Protein AF-A0AA35THL4-F1 (afdb_monomer_lite)

Radius of gyration: 19.06 Å; chains: 1; bounding box: 46×37×56 Å

Structure (mmCIF, N/CA/C/O backbone):
data_AF-A0AA35THL4-F1
#
_entry.id   AF-A0AA35THL4-F1
#
loop_
_atom_site.group_PDB
_atom_site.id
_atom_site.type_symbol
_atom_site.label_atom_id
_atom_site.label_alt_id
_atom_site.label_comp_id
_atom_site.label_asym_id
_atom_site.label_entity_id
_atom_site.label_seq_id
_atom_site.pdbx_PDB_ins_code
_atom_site.Cartn_x
_atom_site.Cartn_y
_atom_site.Cartn_z
_atom_site.occupancy
_atom_site.B_iso_or_equiv
_atom_site.auth_seq_id
_atom_site.auth_comp_id
_atom_site.auth_asym_id
_atom_site.auth_atom_id
_atom_site.pdbx_PDB_model_num
ATOM 1 N N . MET A 1 1 ? 6.035 8.586 -0.212 1.00 51.19 1 MET A N 1
ATOM 2 C CA . MET A 1 1 ? 5.789 9.293 1.061 1.00 51.19 1 MET A CA 1
ATOM 3 C C . MET A 1 1 ? 6.783 8.772 2.090 1.00 51.19 1 MET A C 1
ATOM 5 O O . MET A 1 1 ? 6.617 7.665 2.573 1.00 51.19 1 MET A O 1
ATOM 9 N N . ASN A 1 2 ? 7.835 9.537 2.391 1.00 53.38 2 ASN A N 1
ATOM 10 C CA . ASN A 1 2 ? 8.698 9.269 3.556 1.00 53.38 2 ASN A CA 1
ATOM 11 C C . ASN A 1 2 ? 8.279 10.105 4.775 1.00 53.38 2 ASN A C 1
ATOM 13 O O . ASN A 1 2 ? 8.979 10.135 5.785 1.00 53.38 2 ASN A O 1
ATOM 17 N N . ASP A 1 3 ? 7.131 10.770 4.674 1.00 61.88 3 ASP A N 1
ATOM 18 C CA . ASP A 1 3 ? 6.607 11.640 5.707 1.00 61.88 3 ASP A CA 1
ATOM 19 C C . ASP A 1 3 ? 5.720 10.849 6.666 1.00 61.88 3 ASP A C 1
ATOM 21 O O . ASP A 1 3 ? 4.978 9.947 6.273 1.00 61.88 3 ASP A O 1
ATOM 25 N N . ASP A 1 4 ? 5.815 11.205 7.940 1.00 80.94 4 ASP A N 1
ATOM 26 C CA . ASP A 1 4 ? 4.897 10.764 8.977 1.00 80.94 4 ASP A CA 1
ATOM 27 C C . ASP A 1 4 ? 3.556 11.488 8.768 1.00 80.94 4 ASP A C 1
ATOM 29 O O . ASP A 1 4 ? 3.456 12.703 8.962 1.00 80.94 4 ASP A O 1
ATOM 33 N N . VAL A 1 5 ? 2.549 10.755 8.286 1.00 85.94 5 VAL A N 1
ATOM 34 C CA . VAL A 1 5 ? 1.255 11.306 7.867 1.00 85.94 5 VAL A CA 1
ATOM 35 C C . VAL A 1 5 ? 0.144 10.702 8.710 1.00 85.94 5 VAL A C 1
ATOM 37 O O . VAL A 1 5 ? 0.002 9.483 8.796 1.00 85.94 5 VAL A O 1
ATOM 40 N N . ALA A 1 6 ? -0.699 11.555 9.287 1.00 86.50 6 ALA A N 1
ATOM 41 C CA . ALA A 1 6 ? -1.910 11.141 9.981 1.00 86.50 6 ALA A CA 1
ATOM 42 C C . ALA A 1 6 ? -3.131 11.841 9.380 1.00 86.50 6 ALA A C 1
ATOM 44 O O . ALA A 1 6 ? -3.167 13.068 9.310 1.00 86.50 6 ALA A O 1
ATOM 45 N N . ASN A 1 7 ? -4.134 11.062 8.975 1.00 86.31 7 ASN A N 1
ATOM 46 C CA . ASN A 1 7 ? -5.370 11.558 8.369 1.00 86.31 7 ASN A CA 1
ATOM 47 C C . ASN A 1 7 ? -6.587 10.927 9.042 1.00 86.31 7 ASN A C 1
ATOM 49 O O . ASN A 1 7 ? -6.537 9.787 9.508 1.00 86.31 7 ASN A O 1
ATOM 53 N N . PHE A 1 8 ? -7.702 11.655 9.067 1.00 85.00 8 PHE A N 1
ATOM 54 C CA . PHE A 1 8 ? -8.983 11.043 9.407 1.00 85.00 8 PHE A CA 1
ATOM 55 C C . PHE A 1 8 ? -9.365 10.037 8.328 1.00 85.00 8 PHE A C 1
ATOM 57 O O . PHE A 1 8 ? -9.189 10.293 7.138 1.00 85.00 8 PHE A O 1
ATOM 64 N N . HIS A 1 9 ? -9.874 8.891 8.763 1.00 81.56 9 HIS A N 1
ATOM 65 C CA . HIS A 1 9 ? -10.476 7.927 7.860 1.00 81.56 9 HIS A CA 1
ATOM 66 C C . HIS A 1 9 ? -11.806 8.504 7.342 1.00 81.56 9 HIS A C 1
ATOM 68 O O . HIS A 1 9 ? -12.472 9.266 8.051 1.00 81.56 9 HIS A O 1
ATOM 74 N N . PHE A 1 10 ? -12.203 8.158 6.115 1.00 71.44 10 PHE A N 1
ATOM 75 C CA . PHE A 1 10 ? -13.431 8.679 5.498 1.00 71.44 10 PHE A CA 1
ATOM 76 C C . PHE A 1 10 ? -14.723 8.186 6.183 1.00 71.44 10 PHE A C 1
ATOM 78 O O . PHE A 1 10 ? -15.804 8.698 5.902 1.00 71.44 10 PHE A O 1
ATOM 85 N N . ASP A 1 11 ? -14.634 7.237 7.123 1.00 68.31 11 ASP A N 1
ATOM 86 C CA . ASP A 1 11 ? -15.784 6.663 7.824 1.00 68.31 11 ASP A CA 1
ATOM 87 C C . ASP A 1 11 ? -16.136 7.449 9.097 1.00 68.31 11 ASP A C 1
ATOM 89 O O . ASP A 1 11 ? -15.380 7.480 10.059 1.00 68.31 11 ASP A O 1
ATOM 93 N N . ASN A 1 12 ? -17.314 8.081 9.144 1.00 64.06 12 ASN A N 1
ATOM 94 C CA . ASN A 1 12 ? -17.931 8.697 10.339 1.00 64.06 12 ASN A CA 1
ATOM 95 C C . ASN A 1 12 ? -16.999 9.484 11.309 1.00 64.06 12 ASN A C 1
ATOM 97 O O . ASN A 1 12 ? -17.361 9.698 12.467 1.00 64.06 12 ASN A O 1
ATOM 101 N N . TYR A 1 13 ? -15.815 9.919 10.861 1.00 66.06 13 TYR A N 1
ATOM 102 C CA . TYR A 1 13 ? -14.746 10.618 11.586 1.00 66.06 13 TYR A CA 1
ATOM 103 C C . TYR A 1 13 ? -14.278 10.000 12.920 1.00 66.06 13 TYR A C 1
ATOM 105 O O . TYR A 1 13 ? -13.639 10.680 13.724 1.00 66.06 13 TYR A O 1
ATOM 113 N N . GLN A 1 14 ? -14.570 8.722 13.187 1.00 81.38 14 GLN A N 1
ATOM 114 C CA . GLN A 1 14 ? -14.178 8.063 14.447 1.00 81.38 14 GLN A CA 1
ATOM 115 C C . GLN A 1 14 ? -12.886 7.257 14.342 1.00 81.38 14 GLN A C 1
ATOM 117 O O . GLN A 1 14 ? -12.368 6.799 15.367 1.00 81.38 14 GLN A O 1
ATOM 122 N N . ARG A 1 15 ? -12.369 7.077 13.125 1.00 86.44 15 ARG A N 1
ATOM 123 C CA . ARG A 1 15 ? -11.084 6.437 12.870 1.00 86.44 15 ARG A CA 1
ATOM 124 C C . ARG A 1 15 ? -10.109 7.411 12.239 1.00 86.44 15 ARG A C 1
ATOM 126 O O . ARG A 1 15 ? -10.469 8.376 11.568 1.00 86.44 15 ARG A O 1
ATOM 133 N N . PHE A 1 16 ? -8.844 7.120 12.460 1.00 88.12 16 PHE A N 1
ATOM 134 C CA . PHE A 1 16 ? -7.724 7.821 11.856 1.00 88.12 16 PHE A CA 1
ATOM 135 C C . PHE A 1 16 ? -6.667 6.809 11.467 1.00 88.12 16 PHE A C 1
ATOM 137 O O . PHE A 1 16 ? -6.482 5.764 12.103 1.00 88.12 16 PHE A O 1
ATOM 144 N N . ILE A 1 17 ? -5.990 7.161 10.394 1.00 89.69 17 ILE A N 1
ATOM 145 C CA . ILE A 1 17 ? -4.929 6.397 9.786 1.00 89.69 17 ILE A CA 1
ATOM 146 C C . ILE A 1 17 ? -3.640 7.126 10.079 1.00 89.69 17 ILE A C 1
ATOM 148 O O . ILE A 1 17 ? -3.558 8.346 9.954 1.00 89.69 17 ILE A O 1
ATOM 152 N N . HIS A 1 18 ? -2.632 6.355 10.437 1.00 90.25 18 HIS A N 1
ATOM 153 C CA . HIS A 1 18 ? -1.272 6.817 10.585 1.00 90.25 18 HIS A CA 1
ATOM 154 C C . HIS A 1 18 ? -0.378 6.009 9.658 1.00 90.25 18 HIS A C 1
ATOM 156 O O . HIS A 1 18 ? -0.367 4.776 9.711 1.00 90.25 18 HIS A O 1
ATOM 162 N N . ILE A 1 19 ? 0.358 6.720 8.821 1.00 89.19 19 ILE A N 1
ATOM 163 C CA . ILE A 1 19 ? 1.344 6.188 7.901 1.00 89.19 19 ILE A CA 1
ATOM 164 C C . ILE A 1 19 ? 2.706 6.685 8.369 1.00 89.19 19 ILE A C 1
ATOM 166 O O . ILE A 1 19 ? 2.954 7.886 8.425 1.00 89.19 19 ILE A O 1
ATOM 170 N N . HIS A 1 20 ? 3.587 5.750 8.706 1.00 84.75 20 HIS A N 1
ATOM 171 C CA . HIS A 1 20 ? 4.954 6.051 9.115 1.00 84.75 20 HIS A CA 1
ATOM 172 C C . HIS A 1 20 ? 5.907 5.061 8.445 1.00 84.75 20 HIS A C 1
ATOM 174 O O . HIS A 1 20 ? 5.867 3.859 8.7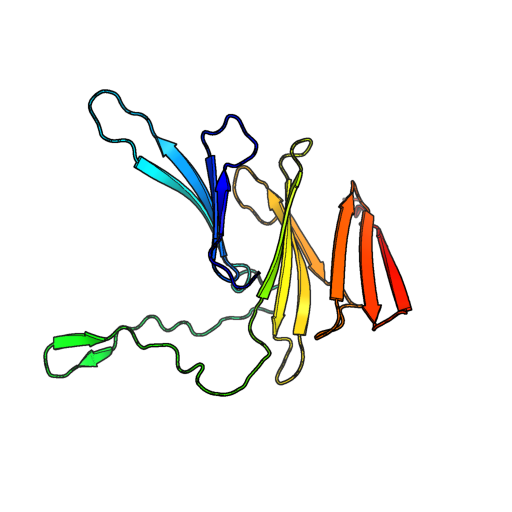25 1.00 84.75 20 HIS A O 1
ATOM 180 N N . GLY A 1 21 ? 6.758 5.555 7.543 1.00 86.25 21 GLY A N 1
ATOM 181 C CA . GLY A 1 21 ? 7.598 4.703 6.701 1.00 86.25 21 GLY A CA 1
ATOM 182 C C . GLY A 1 21 ? 6.749 3.727 5.878 1.00 86.25 21 GLY A C 1
ATOM 183 O O . GLY A 1 21 ? 5.849 4.138 5.156 1.00 86.25 21 GLY A O 1
ATOM 184 N N . CYS A 1 22 ? 7.006 2.425 6.017 1.00 88.12 22 CYS A N 1
ATOM 185 C CA . CYS A 1 22 ? 6.225 1.355 5.378 1.00 88.12 22 CYS A CA 1
ATOM 186 C C . CYS A 1 22 ? 5.164 0.735 6.301 1.00 88.12 22 CYS A C 1
ATOM 188 O O . CYS A 1 22 ? 4.760 -0.409 6.091 1.00 88.12 22 CYS A O 1
ATOM 190 N N . THR A 1 23 ? 4.729 1.460 7.332 1.00 90.25 23 THR A N 1
ATOM 191 C CA . THR A 1 23 ? 3.724 0.974 8.277 1.00 90.25 23 THR A CA 1
ATOM 192 C C . THR A 1 23 ? 2.428 1.755 8.132 1.00 90.25 23 THR A C 1
ATOM 194 O O . THR A 1 23 ? 2.413 2.973 8.307 1.00 90.25 23 THR A O 1
ATOM 197 N N . TYR A 1 24 ? 1.332 1.040 7.885 1.00 91.12 24 TYR A N 1
ATOM 198 C CA . TYR A 1 24 ? -0.035 1.555 7.924 1.00 91.12 24 TYR A CA 1
ATOM 199 C C . TYR A 1 24 ? -0.689 1.154 9.246 1.00 91.12 24 TYR A C 1
ATOM 201 O O . TYR A 1 24 ? -0.683 -0.019 9.615 1.00 91.12 24 TYR A O 1
ATOM 209 N N . SER A 1 25 ? -1.251 2.103 9.989 1.00 92.44 25 SER A N 1
ATOM 210 C CA . SER A 1 25 ? -1.935 1.827 11.256 1.00 92.44 25 SER A CA 1
ATOM 211 C C . SER A 1 25 ? -3.291 2.508 11.306 1.00 92.44 25 SER A C 1
ATOM 213 O O . SER A 1 25 ? -3.387 3.703 11.045 1.00 92.44 25 SER A O 1
ATOM 215 N N . SER A 1 26 ? -4.320 1.773 11.722 1.00 91.44 26 SER A N 1
ATOM 216 C CA . SER A 1 26 ? -5.650 2.324 11.977 1.00 91.44 26 SER A CA 1
ATOM 217 C C . SER A 1 26 ? -5.893 2.422 13.478 1.00 91.44 26 SER A C 1
ATOM 219 O O . SER A 1 26 ? -5.598 1.489 14.234 1.00 91.44 26 SER A O 1
ATOM 221 N N . TYR A 1 27 ? -6.447 3.545 13.923 1.00 91.25 27 TYR A N 1
ATOM 222 C CA . TYR A 1 27 ? -6.867 3.748 15.304 1.00 91.25 27 TYR A CA 1
ATOM 223 C C . TYR A 1 27 ? -8.304 4.263 15.342 1.00 91.25 27 TYR A C 1
ATOM 225 O O . TYR A 1 27 ? -8.785 4.860 14.383 1.00 91.25 27 TYR A O 1
ATOM 233 N N . LYS A 1 28 ? -8.975 4.054 16.474 1.00 90.38 28 LYS A N 1
ATOM 234 C CA . LYS A 1 28 ? -10.328 4.535 16.756 1.00 90.38 28 LYS A CA 1
ATOM 235 C C . LYS A 1 28 ? -10.323 5.454 17.976 1.00 90.38 28 LYS A C 1
ATOM 237 O O . LYS A 1 28 ? -9.627 5.161 18.951 1.00 90.38 28 LYS A O 1
ATOM 242 N N . ILE A 1 29 ? -11.107 6.534 17.956 1.00 86.50 29 ILE A N 1
ATOM 243 C CA . ILE A 1 29 ? -11.376 7.321 19.169 1.00 86.50 29 ILE A CA 1
ATOM 244 C C . ILE A 1 29 ? -12.313 6.508 20.057 1.00 86.50 29 ILE A C 1
ATOM 246 O O . ILE A 1 29 ? -13.444 6.210 19.669 1.00 86.50 29 ILE A O 1
ATOM 250 N N . ARG A 1 30 ? -11.882 6.186 21.279 1.00 83.31 30 ARG A N 1
ATOM 251 C CA . ARG A 1 30 ? -12.801 5.716 22.315 1.00 83.31 30 ARG A CA 1
ATOM 252 C C . ARG A 1 30 ? -13.289 6.900 23.144 1.00 83.31 30 ARG A C 1
ATOM 254 O O . ARG A 1 30 ? -12.502 7.611 23.774 1.00 83.31 30 ARG A O 1
ATOM 261 N N . HIS A 1 31 ? -14.607 7.064 23.169 1.00 79.50 31 HIS A N 1
ATOM 262 C CA . HIS A 1 31 ? -15.309 7.944 24.093 1.00 79.50 31 HIS A CA 1
ATOM 263 C C . HIS A 1 31 ? -15.824 7.097 25.262 1.00 79.50 31 HIS A C 1
ATOM 265 O O . HIS A 1 31 ? -16.460 6.068 25.046 1.00 79.50 31 HIS A O 1
ATOM 271 N N . ALA A 1 32 ? -15.514 7.499 26.492 1.00 76.31 32 ALA A N 1
ATOM 272 C CA . ALA A 1 32 ? -16.063 6.895 27.698 1.00 76.31 32 ALA A CA 1
ATOM 273 C C . ALA A 1 32 ? -16.436 8.016 28.670 1.00 76.31 32 ALA A C 1
ATOM 275 O O . ALA A 1 32 ? -15.622 8.905 28.928 1.00 76.31 32 ALA A O 1
ATOM 276 N N . ASP A 1 33 ? -17.664 7.979 29.184 1.00 77.81 33 ASP A N 1
ATOM 277 C CA . ASP A 1 33 ? -18.182 9.021 30.066 1.00 77.81 33 ASP A CA 1
ATOM 278 C C . ASP A 1 33 ? -17.324 9.133 31.333 1.00 77.81 33 ASP A C 1
ATOM 280 O O . ASP A 1 33 ? -17.034 8.146 32.011 1.00 77.81 33 ASP A O 1
ATOM 284 N N . GLY A 1 34 ? -16.873 10.352 31.635 1.00 78.94 34 GLY A N 1
ATOM 285 C CA . GLY A 1 34 ? -16.017 10.631 32.791 1.00 78.94 34 GLY A CA 1
ATOM 286 C C . GLY A 1 34 ? -14.550 10.203 32.644 1.00 78.94 34 GLY A C 1
ATOM 287 O O . GLY A 1 34 ? -13.816 10.248 33.631 1.00 78.94 34 GL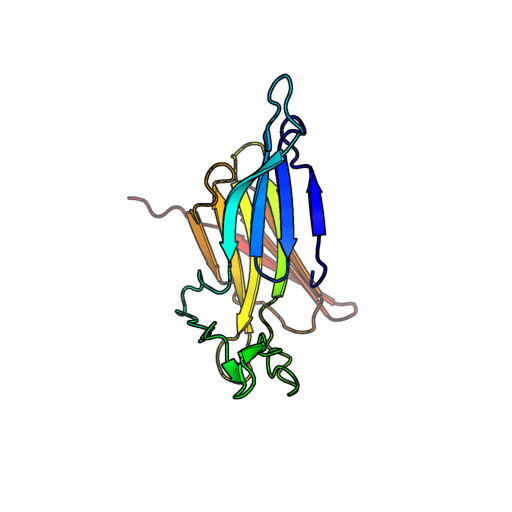Y A O 1
ATOM 288 N N . GLN A 1 35 ? -14.097 9.805 31.449 1.00 78.69 35 GLN A N 1
ATOM 289 C CA . GLN A 1 35 ? -12.692 9.500 31.153 1.00 78.69 35 GLN A CA 1
ATOM 290 C C . GLN A 1 35 ? -12.163 10.370 30.000 1.00 78.69 35 GLN A C 1
ATOM 292 O O . GLN A 1 35 ? -12.926 10.755 29.114 1.00 78.69 35 GLN A O 1
ATOM 297 N N . PRO A 1 36 ? -10.853 10.682 29.970 1.00 80.81 36 PRO A N 1
ATOM 298 C CA . PRO A 1 36 ? -10.258 11.371 28.831 1.00 80.81 36 PRO A CA 1
ATOM 299 C C . PRO A 1 36 ? -10.372 10.512 27.566 1.00 80.81 36 PRO A C 1
ATOM 301 O O . PRO A 1 36 ? -10.221 9.289 27.631 1.00 80.81 36 PRO A O 1
ATOM 304 N N . HIS A 1 37 ? -10.598 11.154 26.416 1.00 81.44 37 HIS A N 1
ATOM 305 C CA . HIS A 1 37 ? -10.583 10.487 25.113 1.00 81.44 37 HIS A CA 1
ATOM 306 C C . HIS A 1 37 ? -9.243 9.788 24.878 1.00 81.44 37 HIS A C 1
ATOM 308 O O . HIS A 1 37 ? -8.183 10.319 25.223 1.00 81.44 37 HIS A O 1
ATOM 314 N N . ARG A 1 38 ? -9.287 8.589 24.292 1.00 84.38 38 ARG A N 1
ATOM 315 C CA . ARG A 1 38 ? -8.087 7.797 23.990 1.00 84.38 38 ARG A CA 1
ATOM 316 C C . ARG A 1 38 ? -8.139 7.256 22.572 1.00 84.38 38 ARG A C 1
ATOM 318 O O . ARG A 1 38 ? -9.208 6.920 22.069 1.00 84.38 38 ARG A O 1
ATOM 325 N N . LEU A 1 39 ? -6.962 7.159 21.963 1.00 85.81 39 LEU A N 1
ATOM 326 C CA . LEU A 1 39 ? -6.765 6.491 20.683 1.00 85.81 39 LEU A CA 1
ATOM 327 C C . LEU A 1 39 ? -6.531 5.006 20.944 1.00 85.81 39 LEU A C 1
ATOM 329 O O . LEU A 1 39 ? -5.619 4.640 21.686 1.00 85.81 39 LEU A O 1
ATOM 333 N N . GLU A 1 40 ? -7.331 4.152 20.322 1.00 88.88 40 GLU A N 1
ATOM 334 C CA . GLU A 1 40 ? -7.162 2.705 20.386 1.00 88.88 40 GLU A CA 1
ATOM 335 C C . GLU A 1 40 ? -6.731 2.169 19.032 1.00 88.88 40 GLU A C 1
ATOM 337 O O . GLU A 1 40 ? -7.489 2.241 18.063 1.00 88.88 40 GLU A O 1
ATOM 342 N N . LYS A 1 41 ? -5.520 1.608 18.969 1.00 90.25 41 LYS A N 1
ATOM 343 C CA . LYS A 1 41 ? -5.018 0.943 17.764 1.00 90.25 41 LYS A CA 1
ATOM 344 C C . LYS A 1 41 ? -5.922 -0.244 17.441 1.00 90.25 41 LYS A C 1
ATOM 346 O O . LYS A 1 41 ? -6.069 -1.137 18.269 1.00 90.25 41 LYS A O 1
ATOM 351 N N . GLN A 1 42 ? -6.520 -0.227 16.256 1.00 91.00 42 GLN A N 1
ATOM 352 C CA . GLN A 1 42 ? -7.334 -1.327 15.745 1.00 91.00 42 GLN A CA 1
ATOM 353 C C . GLN A 1 42 ? -6.424 -2.393 15.140 1.00 91.00 42 GLN A C 1
ATOM 355 O O . GLN A 1 42 ? -6.469 -3.551 15.539 1.00 91.00 42 GLN A O 1
ATOM 360 N N . TYR A 1 43 ? -5.544 -1.974 14.233 1.00 91.19 43 TYR A N 1
ATOM 361 C CA . TYR A 1 43 ? -4.568 -2.842 13.590 1.00 91.19 43 TYR A CA 1
ATOM 362 C C . TYR A 1 43 ? -3.381 -2.030 13.062 1.00 91.19 43 TYR A C 1
ATOM 364 O O . TYR A 1 43 ? -3.406 -0.795 13.014 1.00 91.19 43 TYR A O 1
ATOM 372 N N . SER A 1 44 ? -2.315 -2.736 12.697 1.00 92.62 44 SER A N 1
ATOM 373 C CA . SER A 1 44 ? -1.112 -2.162 12.104 1.00 92.62 44 SER A CA 1
ATOM 374 C C . SER A 1 44 ? -0.482 -3.177 11.162 1.00 92.62 44 SER A C 1
ATOM 376 O O . SER A 1 44 ? -0.410 -4.359 11.495 1.00 92.62 44 SER A O 1
ATOM 378 N N . VAL A 1 45 ? -0.046 -2.709 10.000 1.00 91.19 45 VAL A N 1
ATOM 379 C CA . VAL A 1 45 ? 0.543 -3.520 8.940 1.00 91.19 45 VAL A CA 1
ATOM 380 C C . VAL A 1 45 ? 1.880 -2.904 8.572 1.00 91.19 45 VAL A C 1
ATOM 382 O O . VAL A 1 45 ? 1.929 -1.787 8.066 1.00 91.19 45 VAL A O 1
ATOM 385 N N . ASP A 1 46 ? 2.962 -3.628 8.850 1.00 90.88 46 ASP A N 1
ATOM 386 C CA . ASP A 1 46 ? 4.302 -3.298 8.363 1.00 90.88 46 ASP A CA 1
ATOM 387 C C . ASP A 1 46 ? 4.535 -4.034 7.044 1.00 90.88 46 ASP A C 1
ATOM 389 O O . ASP A 1 46 ? 4.799 -5.238 7.035 1.00 90.88 46 ASP A O 1
ATOM 393 N N . PHE A 1 47 ? 4.451 -3.315 5.925 1.00 86.81 47 PHE A N 1
ATOM 394 C CA . PHE A 1 47 ? 4.568 -3.906 4.593 1.00 86.81 47 PHE A CA 1
ATOM 395 C C . PHE A 1 47 ? 5.926 -4.569 4.333 1.00 86.81 47 PHE A C 1
ATOM 397 O O . PHE A 1 47 ? 6.016 -5.453 3.481 1.00 86.81 47 PHE A O 1
ATOM 404 N N . LYS A 1 48 ? 6.974 -4.222 5.095 1.00 83.38 48 LYS A N 1
ATOM 405 C CA . LYS A 1 48 ? 8.286 -4.881 4.985 1.00 83.38 48 LYS A CA 1
ATOM 406 C C . LYS A 1 48 ? 8.217 -6.326 5.471 1.00 83.38 48 LYS A C 1
ATOM 408 O O . LYS A 1 48 ? 8.771 -7.216 4.835 1.00 83.38 48 LYS A O 1
ATOM 413 N N . GLN A 1 49 ? 7.486 -6.561 6.562 1.00 81.00 49 GLN A N 1
ATOM 414 C CA . GLN A 1 49 ? 7.301 -7.896 7.146 1.00 81.00 49 GLN A CA 1
ATOM 415 C C . GLN A 1 49 ? 6.343 -8.770 6.329 1.00 81.00 49 GLN A C 1
ATOM 417 O O . GLN A 1 49 ? 6.318 -9.985 6.496 1.00 81.00 49 GLN A O 1
ATOM 422 N N . GLN A 1 50 ? 5.555 -8.154 5.449 1.00 75.62 50 GLN A N 1
ATOM 423 C CA . GLN A 1 50 ? 4.551 -8.821 4.617 1.00 75.62 50 GLN A CA 1
ATOM 424 C C . GLN A 1 50 ? 5.078 -9.162 3.220 1.00 75.62 50 GLN A C 1
ATOM 426 O O . GLN A 1 50 ? 4.313 -9.550 2.335 1.00 75.62 50 GLN A O 1
ATOM 431 N N . SER A 1 51 ? 6.384 -8.994 3.002 1.00 66.25 51 SER A N 1
ATOM 432 C CA . SER A 1 51 ? 6.991 -9.267 1.712 1.00 66.25 51 SER A CA 1
ATOM 433 C C . SER A 1 51 ? 6.832 -10.737 1.305 1.00 66.25 51 SER A C 1
ATOM 435 O O . SER A 1 51 ? 7.223 -11.622 2.073 1.00 66.25 51 SER A O 1
ATOM 437 N N . PRO A 1 52 ? 6.392 -11.013 0.062 1.00 62.34 52 PRO A N 1
ATOM 438 C CA . PRO A 1 52 ? 6.412 -12.359 -0.509 1.00 62.34 52 PRO A CA 1
ATOM 439 C C . PRO A 1 52 ? 7.815 -12.985 -0.573 1.00 62.34 52 PRO A C 1
ATOM 441 O O . PRO A 1 52 ? 7.932 -14.205 -0.628 1.00 62.34 52 PRO A O 1
ATOM 444 N N . ILE A 1 53 ? 8.872 -12.162 -0.558 1.00 56.62 53 ILE A N 1
ATOM 445 C CA . ILE A 1 53 ? 10.277 -12.597 -0.646 1.00 56.62 53 ILE A CA 1
ATOM 446 C C . ILE A 1 53 ? 10.842 -12.953 0.747 1.00 56.62 53 ILE A C 1
ATOM 448 O O . ILE A 1 53 ? 11.938 -13.492 0.860 1.00 56.62 53 ILE A O 1
ATOM 452 N N . GLY A 1 54 ? 10.084 -12.736 1.831 1.00 47.38 54 GLY A N 1
ATOM 453 C CA . GLY A 1 54 ? 10.535 -13.081 3.179 1.00 47.38 54 GLY A CA 1
ATOM 454 C C . GLY A 1 54 ? 11.665 -12.176 3.669 1.00 47.38 54 GLY A C 1
ATOM 455 O O . GLY A 1 54 ? 12.660 -12.663 4.201 1.00 47.38 54 GLY A O 1
ATOM 456 N N . TYR A 1 55 ? 11.514 -10.855 3.517 1.00 44.75 55 TYR A N 1
ATOM 457 C CA . TYR A 1 55 ? 12.398 -9.886 4.168 1.00 44.75 55 TYR A CA 1
ATOM 458 C C . TYR A 1 55 ? 12.237 -9.962 5.691 1.00 44.75 55 TYR A C 1
ATOM 460 O O . TYR A 1 55 ? 11.467 -9.223 6.303 1.00 44.75 55 TYR A O 1
ATOM 468 N N . GLN A 1 56 ? 13.009 -10.840 6.325 1.00 39.91 56 GLN A N 1
ATOM 469 C CA . GLN A 1 56 ? 13.411 -10.646 7.708 1.00 39.91 56 GLN A CA 1
ATOM 470 C C . GLN A 1 56 ? 14.501 -9.578 7.695 1.00 39.91 56 GLN A C 1
ATOM 472 O O . GLN A 1 56 ? 15.689 -9.875 7.612 1.00 39.91 56 GLN A O 1
ATOM 477 N N . LEU A 1 57 ? 14.103 -8.306 7.771 1.00 42.09 57 LEU A N 1
ATOM 478 C CA . LEU A 1 57 ? 14.993 -7.344 8.407 1.00 42.09 57 LEU A CA 1
ATOM 479 C C . LEU A 1 57 ? 15.281 -7.932 9.787 1.00 42.09 57 LEU A C 1
ATOM 481 O O . LEU A 1 57 ? 14.354 -8.089 10.583 1.00 42.09 57 LEU A O 1
ATOM 485 N N . GLU A 1 58 ? 16.533 -8.292 10.061 1.00 39.81 58 GLU A N 1
ATOM 486 C CA . GLU A 1 58 ? 17.000 -8.524 11.423 1.00 39.81 58 GLU A CA 1
ATOM 487 C C . GLU A 1 58 ? 16.872 -7.204 12.198 1.00 39.81 58 GLU A C 1
ATOM 489 O O . GLU A 1 58 ? 17.844 -6.519 12.505 1.00 39.81 58 GLU A O 1
ATOM 494 N N . GLN A 1 59 ? 15.646 -6.814 12.540 1.00 43.97 59 GLN A N 1
ATOM 495 C CA . GLN A 1 59 ? 15.392 -5.924 13.653 1.00 43.97 59 GLN A CA 1
ATOM 496 C C . GLN A 1 59 ? 15.603 -6.758 14.912 1.00 43.97 59 GLN A C 1
ATOM 498 O O . GLN A 1 59 ? 14.667 -7.146 15.607 1.00 43.97 59 GLN A O 1
ATOM 503 N N . GLN A 1 60 ? 16.869 -7.067 15.201 1.00 38.66 60 GLN A N 1
ATOM 504 C CA . GLN A 1 60 ? 17.271 -7.345 16.567 1.00 38.66 60 GLN A CA 1
ATOM 505 C C . GLN A 1 60 ? 17.082 -6.047 17.358 1.00 38.66 60 GLN A C 1
ATOM 507 O O . GLN A 1 60 ? 18.001 -5.250 17.537 1.00 38.66 60 GLN A O 1
ATOM 512 N N . ASP A 1 61 ? 15.859 -5.850 17.842 1.00 44.31 61 ASP A N 1
ATOM 513 C CA . ASP A 1 61 ? 15.473 -4.865 18.852 1.00 44.31 61 ASP A CA 1
ATOM 514 C C . ASP A 1 61 ? 16.038 -5.262 20.234 1.00 44.31 61 ASP A C 1
ATOM 516 O O . ASP A 1 61 ? 15.384 -5.147 21.269 1.00 44.31 61 ASP A O 1
ATOM 520 N N . THR A 1 62 ? 17.271 -5.774 20.282 1.00 45.44 62 THR A N 1
ATOM 521 C CA . THR A 1 62 ? 17.963 -6.074 21.533 1.00 45.44 62 THR A CA 1
ATOM 522 C C . THR A 1 62 ? 18.555 -4.764 22.059 1.00 45.44 62 THR A C 1
ATOM 524 O O . THR A 1 62 ? 19.500 -4.235 21.463 1.00 45.44 62 THR A O 1
ATOM 527 N N . PRO A 1 63 ? 18.032 -4.188 23.159 1.00 49.47 63 PRO A N 1
ATOM 528 C CA . PRO A 1 63 ? 18.608 -2.984 23.739 1.00 49.47 63 PRO A CA 1
ATOM 529 C C . PRO A 1 63 ? 20.040 -3.269 24.200 1.00 49.47 63 PRO A C 1
ATOM 531 O O . PRO A 1 63 ? 20.275 -4.157 25.020 1.00 49.47 63 PRO A O 1
ATOM 534 N N . VAL A 1 64 ? 21.009 -2.497 23.706 1.00 47.28 64 VAL A N 1
ATOM 535 C CA . VAL A 1 64 ? 22.383 -2.569 24.212 1.00 47.28 64 VAL A CA 1
ATOM 536 C C . VAL A 1 64 ? 22.432 -1.784 25.520 1.00 47.28 64 VAL A C 1
ATOM 538 O O . VAL A 1 64 ? 22.255 -0.563 25.545 1.00 47.28 64 VAL A O 1
ATOM 541 N N . ILE A 1 65 ? 22.636 -2.500 26.625 1.00 49.19 65 ILE A N 1
ATOM 542 C CA . ILE A 1 65 ? 22.816 -1.916 27.954 1.00 49.19 65 ILE A CA 1
ATOM 543 C C . ILE A 1 65 ? 24.300 -1.580 28.103 1.00 49.19 65 ILE A C 1
ATOM 545 O O . ILE A 1 65 ? 25.157 -2.460 28.023 1.00 49.19 65 ILE A O 1
ATOM 549 N N . THR A 1 66 ? 24.626 -0.301 28.298 1.00 57.00 66 THR A N 1
ATOM 550 C CA . THR A 1 66 ? 26.011 0.094 28.596 1.00 57.00 66 THR A CA 1
ATOM 551 C C . THR A 1 66 ? 26.423 -0.439 29.969 1.00 57.00 66 THR A C 1
ATOM 553 O O . THR A 1 66 ? 25.581 -0.637 30.841 1.00 57.00 66 THR A O 1
ATOM 556 N N . LEU A 1 67 ? 27.727 -0.582 30.229 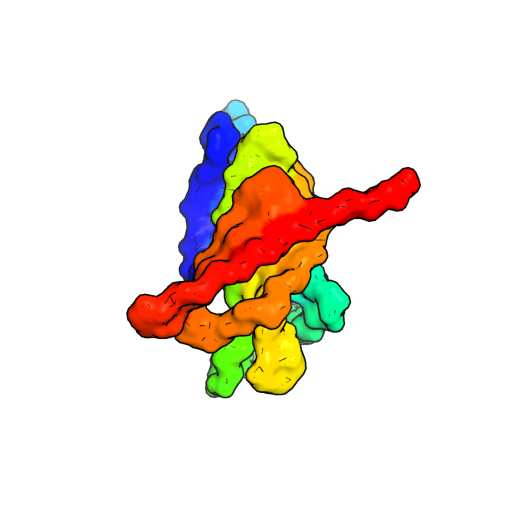1.00 52.81 67 LEU A N 1
ATOM 557 C CA . LEU A 1 67 ? 28.256 -0.981 31.550 1.00 52.81 67 LEU A CA 1
ATOM 558 C C . LEU A 1 67 ? 27.810 -0.060 32.712 1.00 52.81 67 LEU A C 1
ATOM 560 O O . LEU A 1 67 ? 27.951 -0.417 33.874 1.00 52.81 67 LEU A O 1
ATOM 564 N N . SER A 1 68 ? 27.251 1.116 32.403 1.00 67.75 68 SER A N 1
ATOM 565 C CA . SER A 1 68 ? 26.643 2.060 33.349 1.00 67.75 68 SER A CA 1
ATOM 566 C C . SER A 1 68 ? 25.123 1.908 33.527 1.00 67.75 68 SER A C 1
ATOM 568 O O . SER A 1 68 ? 24.504 2.745 34.182 1.00 67.75 68 SER A O 1
ATOM 570 N N . GLY A 1 69 ? 24.501 0.884 32.934 1.00 60.06 69 GLY A N 1
ATOM 571 C CA . GLY A 1 69 ? 23.068 0.597 33.054 1.00 60.06 69 GLY A CA 1
ATOM 572 C C . GLY A 1 69 ? 22.155 1.485 32.204 1.00 60.06 69 GLY A C 1
ATOM 573 O O . GLY A 1 69 ? 20.939 1.460 32.387 1.00 60.06 69 GLY A O 1
ATOM 574 N N . ARG A 1 70 ? 22.698 2.282 31.273 1.00 60.03 70 ARG A N 1
ATOM 575 C CA . ARG A 1 70 ? 21.880 3.103 30.370 1.00 60.03 70 ARG A CA 1
ATOM 576 C C . ARG A 1 70 ? 21.430 2.257 29.185 1.00 60.03 70 ARG A C 1
ATOM 578 O O . ARG A 1 70 ? 22.249 1.646 28.503 1.00 60.03 70 ARG A O 1
ATOM 585 N N . VAL A 1 71 ? 20.124 2.254 28.936 1.00 60.78 71 VAL A N 1
ATOM 586 C CA . VAL A 1 71 ? 19.530 1.636 27.750 1.00 60.78 71 VAL A CA 1
ATOM 587 C C . VAL A 1 71 ? 19.762 2.570 26.570 1.00 60.78 71 VAL A C 1
ATOM 589 O O . VAL A 1 71 ? 19.181 3.654 26.505 1.00 60.78 71 VAL A O 1
ATOM 592 N N . VAL A 1 72 ? 20.620 2.164 25.638 1.00 50.03 72 VAL A N 1
ATOM 593 C CA . VAL A 1 72 ? 20.796 2.875 24.372 1.00 50.03 72 VAL A CA 1
ATOM 594 C C . VAL A 1 72 ? 19.937 2.163 23.335 1.00 50.03 72 VAL A C 1
ATOM 596 O O . VAL A 1 72 ? 20.232 1.033 22.948 1.00 50.03 72 VAL A O 1
ATOM 599 N N . LYS A 1 73 ? 18.869 2.819 22.860 1.00 50.44 73 LYS A N 1
ATOM 600 C CA . LYS A 1 73 ? 18.258 2.426 21.583 1.00 50.44 73 LYS A CA 1
ATOM 601 C C . LYS A 1 73 ? 19.321 2.651 20.514 1.00 50.44 73 LYS A C 1
ATOM 603 O O . LYS A 1 73 ? 19.743 3.791 20.307 1.00 50.44 73 LYS A O 1
ATOM 608 N N . ARG A 1 74 ? 19.800 1.577 19.884 1.00 44.62 74 ARG A N 1
ATOM 609 C CA . ARG A 1 74 ? 20.724 1.678 18.754 1.00 44.62 74 ARG A CA 1
ATOM 610 C C . ARG A 1 74 ? 20.030 2.536 17.690 1.00 44.62 74 ARG A C 1
ATOM 612 O O . ARG A 1 74 ? 18.980 2.152 17.188 1.00 44.62 74 ARG A O 1
ATOM 619 N N . ARG A 1 75 ? 20.573 3.721 17.386 1.00 47.03 75 ARG A N 1
ATOM 620 C CA . ARG A 1 75 ? 20.222 4.424 16.144 1.00 47.03 75 ARG A CA 1
ATOM 621 C C . ARG A 1 75 ? 20.630 3.491 15.012 1.00 47.03 75 ARG A C 1
ATOM 623 O O . ARG A 1 75 ? 21.758 2.990 15.050 1.00 47.03 75 ARG A O 1
ATOM 630 N N . SER A 1 76 ? 19.711 3.210 14.089 1.00 45.25 76 SER A N 1
ATOM 631 C CA . SER A 1 76 ? 20.003 2.369 12.935 1.00 45.25 76 SER A CA 1
ATOM 632 C C . SER A 1 76 ? 21.287 2.864 12.276 1.00 45.25 76 SER A C 1
ATOM 634 O O . SER A 1 76 ? 21.521 4.066 12.123 1.00 45.25 76 SER A O 1
ATOM 636 N N . THR A 1 77 ? 22.179 1.932 11.974 1.00 40.59 77 THR A N 1
ATOM 637 C CA . THR A 1 77 ? 23.379 2.207 11.192 1.00 40.59 77 THR A CA 1
ATOM 638 C C . THR A 1 77 ? 22.992 2.281 9.717 1.00 40.59 77 THR A C 1
ATOM 640 O O . THR A 1 77 ? 23.532 1.535 8.918 1.00 40.59 77 THR A O 1
ATOM 643 N N . ASP A 1 78 ? 22.081 3.189 9.361 1.00 46.00 78 ASP A N 1
ATOM 644 C CA . ASP A 1 78 ? 21.750 3.525 7.965 1.00 46.00 78 ASP A CA 1
ATOM 645 C C . ASP A 1 78 ? 22.523 4.787 7.547 1.00 46.00 78 ASP A C 1
ATOM 647 O O . ASP A 1 78 ? 22.007 5.713 6.933 1.00 46.00 78 ASP A O 1
ATOM 651 N N . GLY A 1 79 ? 23.790 4.854 7.966 1.00 35.66 79 GLY A N 1
ATOM 652 C CA . GLY A 1 79 ? 24.750 5.887 7.573 1.00 35.66 79 GLY A CA 1
ATOM 653 C C . GLY A 1 79 ? 25.614 5.475 6.378 1.00 35.66 79 GLY A C 1
ATOM 654 O O . GLY A 1 79 ? 26.686 6.042 6.187 1.00 35.66 79 GLY A O 1
ATOM 655 N N . GLY A 1 80 ? 25.195 4.458 5.623 1.00 30.97 80 GLY A N 1
ATOM 656 C CA . GLY A 1 80 ? 25.782 4.076 4.344 1.00 30.97 80 GLY A CA 1
ATOM 657 C C . GLY A 1 80 ? 24.724 4.246 3.265 1.00 30.97 80 GLY A C 1
ATOM 658 O O . GLY A 1 80 ? 23.607 3.775 3.440 1.00 30.97 80 GLY A O 1
ATOM 659 N N . PHE A 1 81 ? 25.072 4.949 2.192 1.00 35.66 81 PHE A N 1
ATOM 660 C CA . PHE A 1 81 ? 24.269 5.153 0.990 1.00 35.66 81 PHE A CA 1
ATOM 661 C C . PHE A 1 81 ? 23.850 3.814 0.361 1.00 35.66 81 PHE A C 1
ATOM 663 O O . PHE A 1 81 ? 24.484 3.351 -0.581 1.00 35.66 81 PHE A O 1
ATOM 670 N N . ASN A 1 82 ? 22.796 3.192 0.881 1.00 38.19 82 ASN A N 1
ATOM 671 C CA . ASN A 1 82 ? 21.999 2.247 0.122 1.00 38.19 82 ASN A CA 1
ATOM 672 C C . ASN A 1 82 ? 20.629 2.899 -0.084 1.00 38.19 82 ASN A C 1
ATOM 674 O O . ASN A 1 82 ? 19.779 2.879 0.804 1.00 38.19 82 ASN A O 1
ATOM 678 N N . ASP A 1 83 ? 20.445 3.544 -1.238 1.00 45.38 83 ASP A N 1
ATOM 679 C CA . ASP A 1 83 ? 19.200 4.229 -1.630 1.00 45.38 83 ASP A CA 1
ATOM 680 C C . ASP A 1 83 ? 18.020 3.253 -1.833 1.00 45.38 83 ASP A C 1
ATOM 682 O O . ASP A 1 83 ? 16.891 3.657 -2.114 1.00 45.38 83 ASP A O 1
ATOM 686 N N . LEU A 1 84 ? 18.246 1.952 -1.644 1.00 54.62 84 LEU A N 1
ATOM 687 C CA . LEU A 1 84 ? 17.247 0.888 -1.715 1.00 54.62 84 LEU A CA 1
ATOM 688 C C . LEU A 1 84 ? 16.516 0.741 -0.377 1.00 54.62 84 LEU A C 1
ATOM 690 O O . LEU A 1 84 ? 16.400 -0.347 0.179 1.00 54.62 84 LEU A O 1
ATOM 694 N N . SER A 1 85 ? 16.039 1.848 0.187 1.00 69.44 85 SER A N 1
ATOM 695 C CA . SER A 1 85 ? 15.179 1.787 1.368 1.00 69.44 85 SER A CA 1
ATOM 696 C C . SER A 1 85 ? 13.747 1.437 0.957 1.00 69.44 85 SER A C 1
ATOM 698 O O . SER A 1 85 ? 13.214 1.951 -0.033 1.00 69.44 85 SER A O 1
ATOM 700 N N . SER A 1 86 ? 13.099 0.545 1.714 1.00 80.69 86 SER A N 1
ATOM 701 C CA . SER A 1 86 ? 11.676 0.271 1.514 1.00 80.69 86 SER A CA 1
ATOM 702 C C . SER A 1 86 ? 10.885 1.572 1.610 1.00 80.69 86 SER A C 1
ATOM 704 O O . SER A 1 86 ? 11.042 2.310 2.583 1.00 80.69 86 SER A O 1
ATOM 706 N N . SER A 1 87 ? 10.025 1.844 0.632 1.00 86.19 87 SER A N 1
ATOM 707 C CA . SER A 1 87 ? 9.272 3.098 0.569 1.00 86.19 87 SER A CA 1
ATOM 708 C C . SER A 1 87 ? 7.802 2.836 0.283 1.00 86.19 87 SER A C 1
ATOM 710 O O . SER A 1 87 ? 7.458 2.045 -0.591 1.00 86.19 87 SER A O 1
ATOM 712 N N . LEU A 1 88 ? 6.928 3.533 1.004 1.00 87.75 88 LEU A N 1
ATOM 713 C CA . LEU A 1 88 ? 5.496 3.550 0.739 1.00 87.75 88 LEU A CA 1
ATOM 714 C C . LEU A 1 88 ? 5.180 4.760 -0.139 1.00 87.75 88 LEU A C 1
ATOM 716 O O . LEU A 1 88 ? 5.410 5.912 0.237 1.00 87.75 88 LEU A O 1
ATOM 720 N N . HIS A 1 89 ? 4.677 4.508 -1.339 1.00 89.31 89 HIS A N 1
ATOM 721 C CA . HIS A 1 89 ? 4.418 5.546 -2.337 1.00 89.31 89 HIS A CA 1
ATOM 722 C C . HIS A 1 89 ? 3.008 6.092 -2.237 1.00 89.31 89 HIS A C 1
ATOM 724 O O . HIS A 1 89 ? 2.821 7.302 -2.344 1.00 89.31 89 HIS A O 1
ATOM 730 N N . LYS A 1 90 ? 2.039 5.208 -1.999 1.00 90.69 90 LYS A N 1
ATOM 731 C CA . LYS A 1 90 ? 0.618 5.530 -2.052 1.00 90.69 90 LYS A CA 1
ATOM 732 C C . LYS A 1 90 ? -0.167 4.635 -1.106 1.00 90.69 90 LYS A C 1
ATOM 734 O O . LYS A 1 90 ? 0.165 3.459 -0.972 1.00 90.69 90 LYS A O 1
ATOM 739 N N . VAL A 1 91 ? -1.196 5.199 -0.485 1.00 89.69 91 VAL A N 1
ATOM 740 C CA . VAL A 1 91 ? -2.246 4.473 0.230 1.00 89.69 91 VAL A CA 1
ATOM 741 C C . VAL A 1 91 ? -3.569 5.121 -0.134 1.00 89.69 91 VAL A C 1
ATOM 743 O O . VAL A 1 91 ? -3.716 6.327 0.054 1.00 89.69 91 VAL A O 1
ATOM 746 N N . GLU A 1 92 ? -4.508 4.330 -0.630 1.00 89.31 92 GLU A N 1
ATOM 747 C CA . GLU A 1 92 ? -5.864 4.774 -0.946 1.00 89.31 92 GLU A CA 1
ATOM 748 C C . GLU A 1 92 ? -6.902 3.824 -0.356 1.00 89.31 92 GLU A C 1
ATOM 750 O O . GLU A 1 92 ? -6.638 2.642 -0.122 1.00 89.31 92 GLU A O 1
ATOM 755 N N . LEU A 1 93 ? -8.064 4.401 -0.058 1.00 86.62 93 LEU A N 1
ATOM 756 C CA . LEU A 1 93 ? -9.198 3.753 0.583 1.00 86.62 93 LEU A CA 1
ATOM 757 C C . LEU A 1 93 ? -10.336 3.715 -0.428 1.00 86.62 93 LEU A C 1
ATOM 759 O O . LEU A 1 93 ? -10.753 4.766 -0.906 1.00 86.62 93 LEU A O 1
ATOM 763 N N . GLU A 1 94 ? -10.843 2.521 -0.691 1.00 84.44 94 GLU A N 1
ATOM 764 C CA . GLU A 1 94 ? -12.022 2.274 -1.512 1.00 84.44 94 GLU A CA 1
ATOM 765 C C . GLU A 1 94 ? -13.195 1.962 -0.580 1.00 84.44 94 GLU A C 1
ATOM 767 O O . GLU A 1 94 ? -13.281 0.878 0.015 1.00 84.44 94 GLU A O 1
ATOM 772 N N . ASP A 1 95 ? -14.084 2.937 -0.409 1.00 75.38 95 ASP A N 1
ATOM 773 C CA . ASP A 1 95 ? -15.178 2.898 0.563 1.00 75.38 95 ASP A CA 1
ATOM 774 C C . ASP A 1 95 ? -16.302 1.932 0.164 1.00 75.38 95 ASP A C 1
ATOM 776 O O . ASP A 1 95 ? -16.884 1.277 1.030 1.00 75.38 95 ASP A O 1
ATOM 780 N N . GLU A 1 96 ? -16.572 1.774 -1.133 1.00 77.44 96 GLU A N 1
ATOM 781 C CA . GLU A 1 96 ? -17.629 0.881 -1.628 1.00 77.44 96 GLU A CA 1
ATOM 782 C C . GLU A 1 96 ? -17.369 -0.607 -1.331 1.00 77.44 96 GLU A C 1
ATOM 784 O O . GLU A 1 96 ? -18.306 -1.409 -1.274 1.00 77.44 96 GLU A O 1
ATOM 789 N N . VAL A 1 97 ? -16.102 -0.991 -1.144 1.00 81.12 97 VAL A N 1
ATOM 790 C CA . VAL A 1 97 ? -15.668 -2.394 -1.022 1.00 81.12 97 VAL A CA 1
ATOM 791 C C . VAL A 1 97 ? -14.872 -2.694 0.251 1.00 81.12 97 VAL A C 1
ATOM 793 O O . VAL A 1 97 ? -14.336 -3.796 0.373 1.00 81.12 97 VAL A O 1
ATOM 796 N N . ASP A 1 98 ? -14.816 -1.753 1.202 1.00 86.69 98 ASP A N 1
ATOM 797 C CA . ASP A 1 98 ? -14.033 -1.859 2.444 1.00 86.69 98 ASP A CA 1
ATOM 798 C C . ASP A 1 98 ? -12.566 -2.277 2.186 1.00 86.69 98 ASP A C 1
ATOM 800 O O . ASP A 1 98 ? -12.002 -3.117 2.898 1.00 86.69 98 ASP A O 1
ATOM 804 N N . LEU A 1 99 ? -11.947 -1.731 1.135 1.00 89.50 99 LEU A N 1
ATOM 805 C CA . LEU A 1 99 ? -10.616 -2.131 0.678 1.00 89.50 99 LEU A CA 1
ATOM 806 C C . LEU A 1 99 ? -9.626 -0.980 0.839 1.00 89.50 99 LEU A C 1
ATOM 808 O O . LEU A 1 99 ? -9.915 0.164 0.510 1.00 89.50 99 LEU A O 1
ATOM 812 N N . VAL A 1 100 ? -8.419 -1.295 1.288 1.00 91.44 100 VAL A N 1
ATOM 813 C CA . VAL A 1 100 ? -7.271 -0.386 1.230 1.00 91.44 100 VAL A CA 1
ATOM 814 C C . VAL A 1 100 ? -6.301 -0.941 0.211 1.00 91.44 100 VAL A C 1
ATOM 816 O O . VAL A 1 100 ? -6.017 -2.142 0.235 1.00 91.44 100 VAL A O 1
ATOM 819 N N . PHE A 1 101 ? -5.737 -0.093 -0.641 1.00 92.69 101 PHE A N 1
ATOM 820 C CA . PHE A 1 101 ? -4.572 -0.485 -1.418 1.00 92.69 101 PHE A CA 1
ATOM 821 C C . PHE A 1 101 ? -3.363 0.387 -1.109 1.00 92.69 101 PHE A C 1
ATOM 823 O O . PHE A 1 101 ? -3.473 1.589 -0.877 1.00 92.69 101 PHE A O 1
ATOM 830 N N . ALA A 1 102 ? -2.191 -0.239 -1.100 1.00 93.56 102 ALA A N 1
ATOM 831 C CA . ALA A 1 102 ? -0.926 0.410 -0.806 1.00 93.56 102 ALA A CA 1
ATOM 832 C C . ALA A 1 102 ? 0.130 0.041 -1.849 1.00 93.56 102 ALA A C 1
ATOM 834 O O . ALA A 1 102 ? 0.323 -1.136 -2.153 1.00 93.56 102 ALA A O 1
ATOM 835 N N . VAL A 1 103 ? 0.834 1.045 -2.371 1.00 94.31 103 VAL A N 1
ATOM 836 C CA . VAL A 1 103 ? 1.957 0.867 -3.301 1.00 94.31 103 VAL A CA 1
ATOM 837 C C . VAL A 1 103 ? 3.250 0.978 -2.517 1.00 94.31 103 VAL A C 1
ATOM 839 O O . VAL A 1 103 ? 3.561 2.042 -1.979 1.00 94.31 103 VAL A O 1
ATOM 842 N N . VAL A 1 104 ? 4.014 -0.105 -2.461 1.00 92.12 104 VAL A N 1
ATOM 843 C CA . VAL A 1 104 ? 5.232 -0.209 -1.656 1.00 92.12 104 VAL A CA 1
ATOM 844 C C . VAL A 1 104 ? 6.367 -0.709 -2.528 1.00 92.12 104 VAL A C 1
ATOM 846 O O . VAL A 1 104 ? 6.228 -1.713 -3.217 1.00 92.12 104 VAL A O 1
ATOM 849 N N . THR A 1 105 ? 7.515 -0.052 -2.461 1.00 90.94 105 THR A N 1
ATOM 850 C CA . THR A 1 105 ? 8.767 -0.595 -2.978 1.00 90.94 105 THR A CA 1
ATOM 851 C C . THR A 1 105 ? 9.544 -1.267 -1.867 1.00 90.94 105 THR A C 1
ATOM 853 O O . THR A 1 105 ? 9.712 -0.697 -0.788 1.00 90.94 105 THR A O 1
ATOM 856 N N . LEU A 1 106 ? 10.045 -2.463 -2.141 1.00 87.81 106 LEU A N 1
ATOM 857 C CA . LEU A 1 106 ? 10.914 -3.223 -1.256 1.00 87.81 106 LEU A CA 1
ATOM 858 C C . LEU A 1 106 ? 12.238 -3.492 -1.986 1.00 87.81 106 LEU A C 1
ATOM 860 O O . LEU A 1 106 ? 12.214 -3.620 -3.211 1.00 87.81 106 LEU A O 1
ATOM 864 N N . PRO A 1 107 ? 13.371 -3.597 -1.270 1.00 83.44 107 PRO A N 1
ATOM 865 C CA . PRO A 1 107 ? 14.608 -4.104 -1.860 1.00 83.44 107 PRO A CA 1
ATOM 866 C C . PRO A 1 107 ? 14.348 -5.429 -2.589 1.00 83.44 107 PRO A C 1
ATOM 868 O O . PRO A 1 107 ? 13.426 -6.154 -2.218 1.00 83.44 107 PRO A O 1
ATOM 871 N N . ALA A 1 108 ? 15.143 -5.736 -3.606 1.00 77.25 108 ALA A N 1
ATOM 872 C CA . ALA A 1 108 ? 15.087 -6.956 -4.406 1.00 77.25 108 ALA A CA 1
ATOM 873 C C . ALA A 1 108 ? 16.517 -7.410 -4.759 1.00 77.25 108 ALA A C 1
ATOM 875 O O . ALA A 1 108 ? 16.927 -7.434 -5.909 1.00 77.25 108 ALA A O 1
ATOM 876 N N . GLY A 1 109 ? 17.308 -7.762 -3.744 1.00 70.31 109 GLY A N 1
ATOM 877 C CA . GLY A 1 109 ? 18.739 -8.051 -3.900 1.00 70.31 109 GLY A CA 1
ATOM 878 C C . GLY A 1 109 ? 19.601 -6.835 -3.569 1.00 70.31 109 GLY A C 1
ATOM 879 O O . GLY A 1 109 ?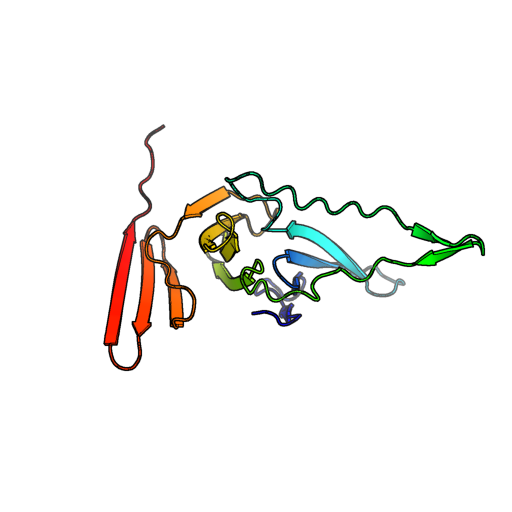 19.132 -5.923 -2.891 1.00 70.31 109 GLY A O 1
ATOM 880 N N . ASP A 1 110 ? 20.863 -6.855 -4.004 1.00 64.69 110 ASP A N 1
ATOM 881 C CA . ASP A 1 110 ? 21.868 -5.881 -3.557 1.00 64.69 110 ASP A CA 1
ATOM 882 C C . ASP A 1 110 ? 21.682 -4.480 -4.167 1.00 64.69 110 ASP A C 1
ATOM 884 O O . ASP A 1 110 ? 21.993 -3.512 -3.485 1.00 64.69 110 ASP A O 1
ATOM 888 N N . ASP A 1 111 ? 21.136 -4.377 -5.390 1.00 69.06 111 ASP A N 1
ATOM 889 C CA . ASP A 1 111 ? 21.029 -3.125 -6.168 1.00 69.06 111 ASP A CA 1
ATOM 890 C C . ASP A 1 111 ? 19.674 -2.922 -6.887 1.00 69.06 111 ASP A C 1
ATOM 892 O O . ASP A 1 111 ? 19.558 -2.072 -7.770 1.00 69.06 111 ASP A O 1
ATOM 896 N N . ASP A 1 112 ? 18.642 -3.699 -6.548 1.00 77.62 112 ASP A N 1
ATOM 897 C CA . ASP A 1 112 ? 17.336 -3.635 -7.223 1.00 77.62 112 ASP A CA 1
ATOM 898 C C . ASP A 1 112 ? 16.181 -3.453 -6.228 1.00 77.62 112 ASP A C 1
ATOM 900 O O . ASP A 1 112 ? 16.316 -3.701 -5.024 1.00 77.62 112 ASP A O 1
ATOM 904 N N . VAL A 1 113 ? 15.037 -2.991 -6.731 1.00 86.31 113 VAL A N 1
ATOM 905 C CA . VAL A 1 113 ? 13.813 -2.720 -5.974 1.00 86.31 113 VAL A CA 1
ATOM 906 C C . VAL A 1 113 ? 12.610 -3.277 -6.730 1.00 86.31 113 VAL A C 1
ATOM 908 O O . VAL A 1 113 ? 12.304 -2.852 -7.843 1.00 86.31 113 VAL A O 1
ATOM 911 N N . SER A 1 114 ? 11.842 -4.136 -6.064 1.00 89.56 114 SER A N 1
ATOM 912 C CA . SER A 1 114 ? 10.539 -4.587 -6.555 1.00 89.56 114 SER A CA 1
ATOM 913 C C . SER A 1 114 ? 9.429 -3.721 -5.970 1.00 89.56 114 SER A C 1
ATOM 915 O O . SER A 1 114 ? 9.386 -3.453 -4.764 1.00 89.56 114 SER A O 1
ATOM 917 N N . ALA A 1 115 ? 8.487 -3.312 -6.817 1.00 92.38 115 ALA A N 1
ATOM 918 C CA . ALA A 1 115 ? 7.274 -2.636 -6.379 1.00 92.38 115 ALA A CA 1
ATOM 919 C C . ALA A 1 115 ? 6.109 -3.610 -6.256 1.00 92.38 115 ALA A C 1
ATOM 921 O O . ALA A 1 115 ? 5.903 -4.481 -7.100 1.00 92.38 115 ALA A O 1
ATOM 922 N N . TYR A 1 116 ? 5.314 -3.407 -5.216 1.00 93.06 116 TYR A N 1
ATOM 923 C CA . TYR A 1 116 ? 4.177 -4.235 -4.870 1.00 93.06 116 TYR A CA 1
ATOM 924 C C . TYR A 1 116 ? 2.953 -3.376 -4.597 1.00 93.06 116 TYR A C 1
ATOM 926 O O . TYR A 1 116 ? 3.033 -2.328 -3.956 1.00 93.06 116 TYR A O 1
ATOM 934 N N . LEU A 1 117 ? 1.809 -3.876 -5.042 1.00 94.19 117 LEU A N 1
ATOM 935 C CA . LEU A 1 117 ? 0.489 -3.416 -4.661 1.00 94.19 117 LEU A CA 1
ATOM 936 C C . LEU A 1 117 ? -0.077 -4.388 -3.622 1.00 94.19 117 LEU A C 1
ATOM 938 O O . LEU A 1 117 ? -0.309 -5.565 -3.918 1.00 94.19 117 LEU A O 1
ATOM 942 N N . PHE A 1 118 ? -0.274 -3.900 -2.405 1.00 93.62 118 PHE A N 1
ATOM 943 C CA . PHE A 1 118 ? -0.916 -4.629 -1.318 1.00 93.62 118 PHE A CA 1
ATOM 944 C C . PHE A 1 118 ? -2.383 -4.236 -1.249 1.00 93.62 118 PHE A C 1
ATOM 946 O O . PHE A 1 118 ? -2.688 -3.052 -1.201 1.00 93.62 118 PHE A O 1
ATOM 953 N N . PHE A 1 119 ? -3.267 -5.224 -1.194 1.00 92.69 119 PHE A N 1
ATOM 954 C CA . PHE A 1 119 ? -4.696 -5.054 -0.969 1.00 92.69 119 PHE A CA 1
ATOM 955 C C . PHE A 1 119 ? -5.037 -5.560 0.424 1.00 92.69 119 PHE A C 1
ATOM 957 O O . PHE A 1 119 ? -4.755 -6.720 0.740 1.00 92.69 119 PHE A O 1
ATOM 964 N N . LEU A 1 120 ? -5.641 -4.709 1.245 1.00 93.00 120 LEU A N 1
ATOM 965 C CA . LEU A 1 120 ? -5.995 -4.998 2.625 1.00 93.00 120 LEU A CA 1
ATOM 966 C C . LEU A 1 120 ? -7.497 -4.843 2.835 1.00 93.00 120 LEU A C 1
ATOM 968 O O . LEU A 1 120 ? -8.115 -3.944 2.277 1.00 93.00 120 LEU A O 1
ATOM 972 N N . ASP A 1 121 ? -8.061 -5.688 3.686 1.00 90.94 121 ASP A N 1
ATOM 973 C CA . ASP A 1 121 ? -9.381 -5.459 4.265 1.00 90.94 121 ASP A CA 1
ATOM 974 C C . ASP A 1 121 ? -9.300 -4.263 5.229 1.00 90.94 121 ASP A C 1
ATOM 976 O O . ASP A 1 121 ? -8.534 -4.307 6.197 1.00 90.94 121 ASP A O 1
ATOM 980 N N . ASP A 1 122 ? -10.064 -3.195 4.986 1.00 89.56 122 ASP A N 1
ATOM 981 C CA . ASP A 1 122 ? -9.989 -1.966 5.792 1.00 89.56 122 ASP A CA 1
ATOM 982 C C . ASP A 1 122 ? -10.400 -2.193 7.253 1.00 89.56 122 ASP A C 1
ATOM 984 O O . ASP A 1 122 ? -9.904 -1.532 8.166 1.00 89.56 122 ASP A O 1
ATOM 988 N N . LYS A 1 123 ? -11.276 -3.155 7.531 1.00 87.88 123 LYS A N 1
ATOM 989 C CA . LYS A 1 123 ? -11.787 -3.366 8.892 1.00 87.88 123 LYS A CA 1
ATOM 990 C C . LYS A 1 123 ? -10.773 -4.066 9.785 1.00 87.88 123 LYS A C 1
ATOM 992 O O . LYS A 1 123 ? -10.673 -3.756 10.974 1.00 87.88 123 LYS A O 1
ATOM 997 N N . THR A 1 124 ? -10.035 -5.017 9.226 1.00 89.19 124 THR A N 1
ATOM 998 C CA . THR A 1 124 ? -9.141 -5.906 9.978 1.00 89.19 124 THR A CA 1
ATOM 999 C C . THR A 1 124 ? -7.661 -5.629 9.738 1.00 89.19 124 THR A C 1
ATOM 1001 O O . THR A 1 124 ? -6.832 -6.054 10.541 1.00 89.19 124 THR A O 1
ATOM 1004 N N . GLY A 1 125 ? -7.314 -4.950 8.642 1.00 88.94 125 GLY A N 1
ATOM 1005 C CA . GLY A 1 125 ? -5.936 -4.816 8.172 1.00 88.94 125 GLY A CA 1
ATOM 1006 C C . GLY A 1 125 ? -5.366 -6.096 7.570 1.00 88.94 125 GLY A C 1
ATOM 1007 O O . GLY A 1 125 ? -4.159 -6.184 7.350 1.00 88.94 125 GLY A O 1
ATOM 1008 N N . THR A 1 126 ? -6.197 -7.112 7.328 1.00 91.25 126 THR A N 1
ATOM 1009 C CA . THR A 1 126 ? -5.733 -8.378 6.754 1.00 91.25 126 THR A CA 1
ATOM 1010 C C . THR A 1 126 ? -5.331 -8.165 5.302 1.00 91.25 126 THR A C 1
ATOM 1012 O O . THR A 1 126 ? -6.126 -7.656 4.517 1.00 91.25 126 THR A O 1
ATOM 1015 N N . ILE A 1 127 ? -4.135 -8.609 4.913 1.00 91.12 127 ILE A N 1
ATOM 1016 C CA . ILE A 1 127 ? -3.727 -8.605 3.505 1.00 91.12 127 ILE A CA 1
ATOM 1017 C C . ILE A 1 127 ? -4.529 -9.666 2.755 1.00 91.12 127 ILE A C 1
ATOM 1019 O O . ILE A 1 127 ? -4.412 -10.864 3.012 1.00 91.12 127 ILE A O 1
ATOM 1023 N N . LEU A 1 128 ? -5.339 -9.207 1.809 1.00 90.94 128 LEU A N 1
ATOM 1024 C CA . LEU A 1 128 ? -6.164 -10.039 0.943 1.00 90.94 128 LEU A CA 1
ATOM 1025 C C . LEU A 1 128 ? -5.386 -10.506 -0.287 1.00 90.94 128 LEU A C 1
ATOM 1027 O O . LEU A 1 128 ? -5.590 -11.624 -0.768 1.00 90.94 128 LEU A O 1
ATOM 1031 N N . LYS A 1 129 ? -4.512 -9.645 -0.823 1.00 89.12 129 LYS A N 1
ATOM 1032 C CA . LYS A 1 129 ? -3.722 -9.934 -2.022 1.00 89.12 129 LYS A CA 1
ATOM 1033 C C . LYS A 1 129 ? -2.483 -9.047 -2.104 1.00 89.12 129 LYS A C 1
ATOM 1035 O O . LYS A 1 129 ? -2.537 -7.875 -1.753 1.00 89.12 129 LYS A O 1
ATOM 1040 N N . THR A 1 130 ? -1.412 -9.593 -2.670 1.00 91.69 130 THR A N 1
ATOM 1041 C CA . THR A 1 130 ? -0.208 -8.847 -3.049 1.00 91.69 130 THR A CA 1
ATOM 1042 C C . THR A 1 130 ? 0.061 -9.074 -4.531 1.00 91.69 130 THR A C 1
ATOM 1044 O O . THR A 1 130 ? -0.049 -10.203 -5.014 1.00 91.69 130 THR A O 1
ATOM 1047 N N . VAL A 1 131 ? 0.372 -8.008 -5.265 1.00 91.06 131 VAL A N 1
ATOM 1048 C CA . VAL A 1 131 ? 0.650 -8.043 -6.707 1.00 91.06 131 VAL A CA 1
ATOM 1049 C C . VAL A 1 131 ? 1.959 -7.317 -6.969 1.00 91.06 131 VAL A C 1
ATOM 1051 O O . VAL A 1 131 ? 2.100 -6.165 -6.582 1.00 91.06 131 VAL A O 1
ATOM 1054 N N . GLU A 1 132 ? 2.916 -7.972 -7.618 1.00 92.12 132 GLU A N 1
ATOM 1055 C CA . GLU A 1 132 ? 4.139 -7.312 -8.080 1.00 92.12 132 GLU A CA 1
ATOM 1056 C C . GLU A 1 132 ? 3.850 -6.447 -9.315 1.00 92.12 132 GLU A C 1
ATOM 1058 O O . GLU A 1 132 ? 3.067 -6.836 -10.186 1.00 92.12 132 GLU A O 1
ATOM 1063 N N . ILE A 1 133 ? 4.486 -5.278 -9.397 1.00 93.06 133 ILE A N 1
ATOM 1064 C CA . ILE A 1 133 ? 4.411 -4.361 -10.536 1.00 93.06 133 ILE A CA 1
ATOM 1065 C C . ILE A 1 133 ? 5.700 -4.506 -11.360 1.00 93.06 133 ILE A C 1
ATOM 1067 O O . ILE A 1 133 ? 6.706 -3.866 -11.052 1.00 93.06 133 ILE A O 1
ATOM 1071 N N . PRO A 1 134 ? 5.692 -5.314 -12.436 1.00 90.50 134 PRO A N 1
ATOM 1072 C CA . PRO A 1 134 ? 6.918 -5.704 -13.137 1.00 90.50 134 PRO A CA 1
ATOM 1073 C C . PRO A 1 134 ? 7.562 -4.566 -13.937 1.00 90.50 134 PRO A C 1
ATOM 1075 O O . PRO A 1 134 ? 8.718 -4.662 -14.334 1.00 90.50 134 PRO A O 1
ATOM 1078 N N . THR A 1 135 ? 6.816 -3.498 -14.228 1.00 92.12 135 THR A N 1
ATOM 1079 C CA . THR A 1 135 ? 7.309 -2.370 -15.035 1.00 92.12 135 THR A CA 1
ATOM 1080 C C . THR A 1 135 ? 7.715 -1.168 -14.198 1.00 92.12 135 THR A C 1
ATOM 1082 O O . THR A 1 135 ? 7.882 -0.082 -14.751 1.00 92.12 135 THR A O 1
ATOM 1085 N N . TRP A 1 136 ? 7.852 -1.341 -12.883 1.00 92.50 136 TRP A N 1
ATOM 1086 C CA . TRP A 1 136 ? 8.315 -0.279 -12.003 1.00 92.50 136 TRP A CA 1
ATOM 1087 C C . TRP A 1 136 ? 9.678 0.254 -12.450 1.00 92.50 136 TRP A C 1
ATOM 1089 O O . TRP A 1 136 ? 10.573 -0.512 -12.818 1.00 92.50 136 TRP A O 1
ATOM 1099 N N . LYS A 1 137 ? 9.837 1.578 -12.432 1.00 88.62 137 LYS A N 1
ATOM 1100 C CA . LYS A 1 137 ? 11.104 2.236 -12.766 1.00 88.62 137 LYS A CA 1
ATOM 1101 C C . LYS A 1 137 ? 11.545 3.121 -11.616 1.00 88.62 137 LYS A C 1
ATOM 1103 O O . LYS A 1 137 ? 11.007 4.210 -11.422 1.00 88.62 137 LYS A O 1
ATOM 1108 N N . GLN A 1 138 ? 12.534 2.655 -10.857 1.00 86.69 138 GLN A N 1
ATOM 1109 C CA . GLN A 1 138 ? 13.114 3.437 -9.771 1.00 86.69 138 GLN A CA 1
ATOM 1110 C C . GLN A 1 138 ? 13.683 4.762 -10.301 1.00 86.69 138 GLN A C 1
ATOM 1112 O O . GLN A 1 138 ? 14.271 4.815 -11.379 1.00 86.69 138 GLN A O 1
ATOM 1117 N N . GLY A 1 139 ? 13.475 5.842 -9.548 1.00 86.06 139 GLY A N 1
ATOM 1118 C CA . GLY A 1 139 ? 13.944 7.184 -9.904 1.00 86.06 139 GLY A CA 1
ATOM 1119 C C . GLY A 1 139 ? 13.071 7.926 -10.921 1.00 86.06 139 GLY A C 1
ATOM 1120 O O . GLY A 1 139 ? 13.249 9.130 -11.090 1.00 86.06 139 GLY A O 1
ATOM 1121 N N . LEU A 1 140 ? 12.104 7.254 -11.554 1.00 90.75 140 LEU A N 1
ATOM 1122 C CA . LEU A 1 140 ? 11.099 7.901 -12.393 1.00 90.75 140 LEU A CA 1
ATOM 1123 C C . LEU A 1 140 ? 9.826 8.211 -11.600 1.00 90.75 140 LEU A C 1
ATOM 1125 O O . LEU A 1 140 ? 9.574 7.657 -10.527 1.00 90.75 140 LEU A O 1
ATOM 1129 N N . SER A 1 141 ? 8.999 9.098 -12.149 1.00 92.31 141 SER A N 1
ATOM 1130 C CA . SER A 1 141 ? 7.660 9.329 -11.613 1.00 92.31 141 SER A CA 1
ATOM 1131 C C . SER A 1 141 ? 6.772 8.146 -11.997 1.00 92.31 141 SER A C 1
ATOM 1133 O O . SER A 1 141 ? 6.552 7.894 -13.183 1.00 92.31 141 SER A O 1
ATOM 1135 N N . ASN A 1 142 ? 6.300 7.406 -10.992 1.00 93.81 142 ASN A N 1
ATOM 1136 C CA . ASN A 1 142 ? 5.392 6.275 -11.155 1.00 93.81 142 ASN A CA 1
ATOM 1137 C C . ASN A 1 142 ? 4.061 6.645 -10.488 1.00 93.81 142 ASN A C 1
ATOM 1139 O O . ASN A 1 142 ? 4.026 6.939 -9.292 1.00 93.81 142 ASN A O 1
ATOM 1143 N N . LEU A 1 143 ? 2.972 6.618 -11.251 1.00 93.94 143 LEU A N 1
ATOM 1144 C CA . LEU A 1 143 ? 1.612 6.801 -10.754 1.00 93.94 143 LEU A CA 1
ATOM 1145 C C . LEU A 1 143 ? 0.850 5.491 -10.925 1.00 93.94 143 LEU A C 1
ATOM 1147 O O . LEU A 1 143 ? 0.839 4.917 -12.012 1.00 93.94 143 LEU A O 1
ATOM 1151 N N . ILE A 1 144 ? 0.243 5.013 -9.843 1.00 94.94 144 ILE A N 1
ATOM 1152 C CA . ILE A 1 144 ? -0.564 3.796 -9.842 1.00 94.94 144 ILE A CA 1
ATOM 1153 C C . ILE A 1 144 ? -1.961 4.131 -9.355 1.00 94.94 144 ILE A C 1
ATOM 1155 O O . ILE A 1 144 ? -2.115 4.636 -8.244 1.00 94.94 144 ILE A O 1
ATOM 1159 N N . ASP A 1 145 ? -2.947 3.765 -10.161 1.00 93.12 145 ASP A N 1
ATOM 1160 C CA . ASP A 1 145 ? -4.360 3.790 -9.806 1.00 93.12 145 ASP A CA 1
ATOM 1161 C C . ASP A 1 145 ? -4.948 2.390 -9.947 1.00 93.12 145 ASP A C 1
ATOM 1163 O O . ASP A 1 145 ? -4.496 1.572 -10.759 1.00 93.12 145 ASP A O 1
ATOM 1167 N N . TYR A 1 146 ? -5.960 2.117 -9.137 1.00 90.75 146 TYR A N 1
ATOM 1168 C CA . TYR A 1 146 ? -6.679 0.858 -9.123 1.00 90.75 146 TYR A CA 1
ATOM 1169 C C . TYR A 1 146 ? -8.176 1.142 -9.165 1.00 90.75 146 TYR A C 1
ATOM 1171 O O . TYR A 1 146 ? -8.656 2.001 -8.445 1.00 90.75 146 TYR A O 1
ATOM 1179 N N . GLU A 1 147 ? -8.893 0.410 -10.011 1.00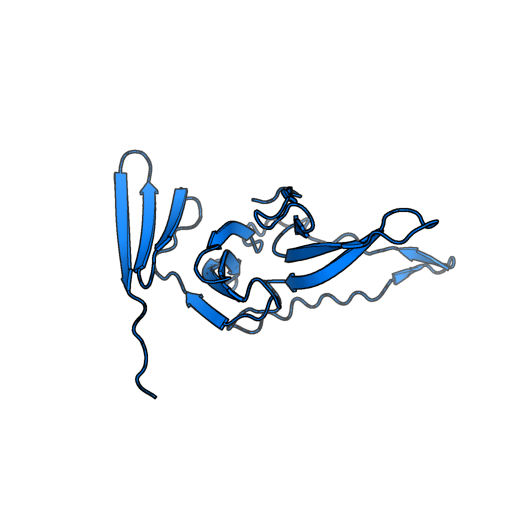 88.31 147 GLU A N 1
ATOM 1180 C CA . GLU A 1 147 ? -10.344 0.510 -10.158 1.00 88.31 147 GLU A CA 1
ATOM 1181 C C . GLU A 1 147 ? -10.890 -0.887 -10.477 1.00 88.31 147 GLU A C 1
ATOM 1183 O O . GLU A 1 147 ? -10.471 -1.514 -11.455 1.00 88.31 147 GLU A O 1
ATOM 1188 N N . LEU A 1 148 ? -11.827 -1.397 -9.671 1.00 85.88 148 LEU A N 1
ATOM 1189 C CA . LEU A 1 148 ? -12.448 -2.724 -9.821 1.00 85.88 148 LEU A CA 1
ATOM 1190 C C . LEU A 1 148 ? -11.454 -3.903 -9.920 1.00 85.88 148 LEU A C 1
ATOM 1192 O O . LEU A 1 148 ? -11.064 -4.497 -8.920 1.00 85.88 148 LEU A O 1
ATOM 1196 N N . ASP A 1 149 ? -11.090 -4.333 -11.127 1.00 87.88 149 ASP A N 1
ATOM 1197 C CA . ASP A 1 149 ? -10.113 -5.396 -11.397 1.00 87.88 149 ASP A CA 1
ATOM 1198 C C . ASP A 1 149 ? -8.926 -4.895 -12.230 1.00 87.88 149 ASP A C 1
ATOM 1200 O O . ASP A 1 149 ? -8.133 -5.692 -12.731 1.00 87.88 149 ASP A O 1
ATOM 1204 N N . CYS A 1 150 ? -8.794 -3.582 -12.381 1.00 91.44 150 CYS A N 1
ATOM 1205 C CA . CYS A 1 150 ? -7.865 -2.923 -13.280 1.00 91.44 150 CYS A CA 1
ATOM 1206 C C . CYS A 1 150 ? -6.825 -2.138 -12.486 1.00 91.44 150 CYS A C 1
ATOM 1208 O O . CYS A 1 150 ? -7.167 -1.401 -11.569 1.00 91.44 150 CYS A O 1
ATOM 1210 N N . ILE A 1 151 ? -5.557 -2.261 -12.866 1.00 94.12 151 ILE A N 1
ATOM 1211 C CA . ILE A 1 151 ? -4.472 -1.431 -12.343 1.00 94.12 151 ILE A CA 1
ATOM 1212 C C . ILE A 1 151 ? -3.903 -0.645 -13.518 1.00 94.12 151 ILE A C 1
ATOM 1214 O O . ILE A 1 151 ? -3.423 -1.235 -14.493 1.00 94.12 151 ILE A O 1
ATOM 1218 N N . LEU A 1 152 ? -3.954 0.678 -13.417 1.00 95.88 152 LEU A N 1
ATOM 1219 C CA . LEU A 1 152 ? -3.280 1.593 -14.324 1.00 95.88 152 LEU A CA 1
ATOM 1220 C C . LEU A 1 152 ? -1.945 1.984 -13.700 1.00 95.88 152 LEU A C 1
ATOM 1222 O O . LEU A 1 152 ? -1.896 2.448 -12.567 1.00 95.88 152 LEU A O 1
ATOM 1226 N N . HIS A 1 153 ? -0.864 1.818 -14.450 1.00 96.31 153 HIS A N 1
ATOM 1227 C CA . HIS A 1 153 ? 0.461 2.268 -14.054 1.00 96.31 153 HIS A CA 1
ATOM 1228 C C . HIS A 1 153 ? 1.017 3.204 -15.124 1.00 96.31 153 HIS A C 1
ATOM 1230 O O . HIS A 1 153 ? 1.240 2.792 -16.262 1.00 96.31 153 HIS A O 1
ATOM 1236 N N . VAL A 1 154 ? 1.246 4.460 -14.762 1.00 96.25 154 VAL A N 1
ATOM 1237 C CA . VAL A 1 154 ? 1.837 5.471 -15.637 1.00 96.25 154 VAL A CA 1
ATOM 1238 C C . VAL A 1 154 ? 3.260 5.748 -15.174 1.00 96.25 154 VAL A C 1
ATOM 1240 O O . VAL A 1 154 ? 3.476 6.171 -14.041 1.00 96.25 154 VAL A O 1
ATOM 1243 N N . VAL A 1 155 ? 4.223 5.528 -16.066 1.00 96.38 155 VAL A N 1
ATOM 1244 C CA . VAL A 1 155 ? 5.632 5.875 -15.866 1.00 96.38 155 VAL A CA 1
ATOM 1245 C C . VAL A 1 155 ? 5.937 7.110 -16.697 1.00 96.38 155 VAL A C 1
ATOM 1247 O O . VAL A 1 155 ? 5.788 7.082 -17.922 1.00 96.38 155 VAL A O 1
ATOM 1250 N N . GLN A 1 156 ? 6.380 8.183 -16.052 1.00 94.88 156 GLN A N 1
ATOM 1251 C CA . GLN A 1 156 ? 6.787 9.406 -16.732 1.00 94.88 156 GLN A CA 1
ATOM 1252 C C . GLN A 1 156 ? 8.312 9.558 -16.708 1.00 94.88 156 GLN A C 1
ATOM 1254 O O . GLN A 1 156 ? 8.931 9.619 -15.644 1.00 94.88 156 GLN A O 1
ATOM 1259 N N . ASP A 1 157 ? 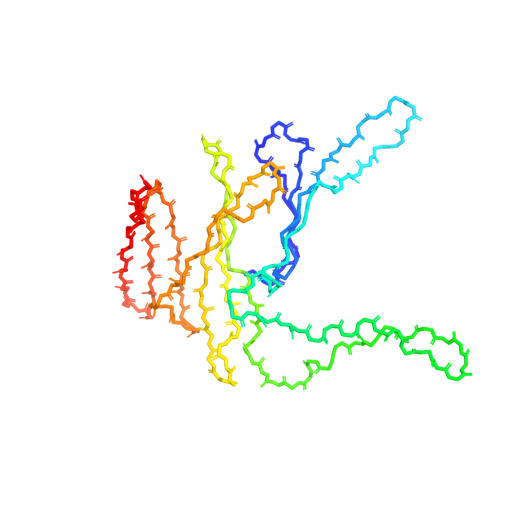8.894 9.657 -17.904 1.00 94.19 157 ASP A N 1
ATOM 1260 C CA . ASP A 1 157 ? 10.314 9.900 -18.160 1.00 94.19 157 ASP A CA 1
ATOM 1261 C C . ASP A 1 157 ? 10.469 11.217 -18.935 1.00 94.19 157 ASP A C 1
ATOM 1263 O O . ASP A 1 157 ? 10.277 11.298 -20.157 1.00 94.19 157 ASP A O 1
ATOM 1267 N N . GLY A 1 158 ? 10.712 12.296 -18.190 1.00 91.94 158 GLY A N 1
ATOM 1268 C CA . GLY A 1 158 ? 10.722 13.654 -18.724 1.00 91.94 158 GLY A CA 1
ATOM 1269 C C . GLY A 1 158 ? 9.387 14.023 -19.383 1.00 91.94 158 GLY A C 1
ATOM 1270 O O . GLY A 1 158 ? 8.355 14.138 -18.718 1.00 91.94 158 GLY A O 1
ATOM 1271 N N . ALA A 1 159 ? 9.417 14.237 -20.701 1.00 92.69 159 ALA A N 1
ATOM 1272 C CA . ALA A 1 159 ? 8.238 14.576 -21.502 1.00 92.69 159 ALA A CA 1
ATOM 1273 C C . ALA A 1 159 ? 7.472 13.348 -22.029 1.00 92.69 159 ALA A C 1
ATOM 1275 O O . ALA A 1 159 ? 6.383 13.500 -22.582 1.00 92.69 159 ALA A O 1
ATOM 1276 N N . THR A 1 160 ? 8.025 12.141 -21.881 1.00 95.19 160 THR A N 1
ATOM 1277 C CA . THR A 1 160 ? 7.399 10.905 -22.364 1.00 95.19 160 THR A CA 1
ATOM 1278 C C . THR A 1 160 ? 6.639 10.236 -21.228 1.00 95.19 160 THR A C 1
ATOM 1280 O O . THR A 1 160 ? 7.142 10.129 -20.114 1.00 95.19 160 THR A O 1
ATOM 1283 N N . SER A 1 161 ? 5.426 9.762 -21.504 1.00 95.25 161 SER A N 1
ATOM 1284 C CA . SER A 1 161 ? 4.637 8.957 -20.566 1.00 95.25 161 SER A CA 1
ATOM 1285 C C . SER A 1 161 ? 4.343 7.595 -21.180 1.00 95.25 161 SER A C 1
ATOM 1287 O O . SER A 1 161 ? 3.884 7.515 -22.319 1.00 95.25 161 SER A O 1
ATOM 1289 N N . THR A 1 162 ? 4.613 6.530 -20.430 1.00 96.69 162 THR A N 1
ATOM 1290 C CA . THR A 1 162 ? 4.293 5.149 -20.805 1.00 96.69 162 THR A CA 1
ATOM 1291 C C . THR A 1 162 ? 3.218 4.620 -19.870 1.00 96.69 162 THR A C 1
ATOM 1293 O O . THR A 1 162 ? 3.383 4.658 -18.654 1.00 96.69 162 THR A O 1
ATOM 1296 N N . CYS A 1 163 ? 2.127 4.108 -20.435 1.00 95.94 163 CYS A N 1
ATOM 1297 C CA . CYS A 1 163 ? 1.029 3.533 -19.668 1.00 95.94 163 CYS A CA 1
ATOM 1298 C C . CYS A 1 163 ? 1.058 2.008 -19.763 1.00 95.94 163 CYS A C 1
ATOM 1300 O O . CYS A 1 163 ? 1.067 1.437 -20.855 1.00 95.94 163 CYS A O 1
ATOM 1302 N N . HIS A 1 164 ? 1.014 1.356 -18.611 1.00 96.06 164 HIS A N 1
ATOM 1303 C CA . HIS A 1 164 ? 0.848 -0.078 -18.463 1.00 96.06 164 HIS A CA 1
ATOM 1304 C C . HIS A 1 164 ? -0.510 -0.354 -17.829 1.00 96.06 164 HIS A C 1
ATOM 1306 O O . HIS A 1 164 ? -0.921 0.323 -16.888 1.00 96.06 164 HIS A O 1
ATOM 1312 N N . TYR A 1 165 ? -1.201 -1.359 -18.352 1.00 94.81 165 TYR A N 1
ATOM 1313 C CA . TYR A 1 165 ? -2.506 -1.769 -17.864 1.00 94.81 165 TYR A CA 1
ATOM 1314 C C . TYR A 1 165 ? -2.448 -3.234 -17.457 1.00 94.81 165 TYR A C 1
ATOM 1316 O O . TYR A 1 165 ? -2.051 -4.095 -18.248 1.00 94.81 165 TYR A O 1
ATOM 1324 N N . TYR A 1 166 ? -2.866 -3.506 -16.227 1.00 93.69 166 TYR A N 1
ATOM 1325 C CA . TYR A 1 166 ? -2.941 -4.849 -15.679 1.00 93.69 166 TYR A CA 1
ATOM 1326 C C . TYR A 1 166 ? -4.377 -5.163 -15.308 1.00 93.69 166 TYR A C 1
ATOM 1328 O O . TYR A 1 166 ? -5.081 -4.333 -14.739 1.00 93.69 166 TYR A O 1
ATOM 1336 N N . ARG A 1 167 ? -4.796 -6.396 -15.588 1.00 92.00 167 ARG A N 1
ATOM 1337 C CA . ARG A 1 167 ? -6.107 -6.890 -15.187 1.00 92.00 167 ARG A CA 1
ATOM 1338 C C . ARG A 1 167 ? -5.958 -8.051 -14.219 1.00 92.00 167 ARG A C 1
ATOM 1340 O O . ARG A 1 167 ? -5.353 -9.073 -14.542 1.00 92.00 167 ARG A O 1
ATOM 1347 N N . LEU A 1 168 ? -6.540 -7.907 -13.038 1.00 87.69 168 LEU A N 1
ATOM 1348 C CA . LEU A 1 168 ? -6.602 -8.943 -12.023 1.00 87.69 168 LEU A CA 1
ATOM 1349 C C . LEU A 1 168 ? -7.618 -10.002 -12.444 1.00 87.69 168 LEU A C 1
ATOM 1351 O O . LEU A 1 168 ? -8.828 -9.817 -12.374 1.00 87.69 168 LEU A O 1
ATOM 1355 N N . THR A 1 169 ? -7.129 -11.166 -12.853 1.00 84.62 169 THR A N 1
ATOM 1356 C CA . THR A 1 169 ? -8.006 -12.291 -13.173 1.00 84.62 169 THR A CA 1
ATOM 1357 C C . THR A 1 169 ? -8.442 -13.017 -11.904 1.00 84.62 169 THR A C 1
ATOM 1359 O O . THR A 1 169 ? -7.616 -13.336 -11.044 1.00 84.62 169 THR A O 1
ATOM 1362 N N . ARG A 1 170 ? -9.732 -13.353 -11.811 1.00 77.19 170 ARG A N 1
ATOM 1363 C CA . ARG A 1 170 ? -10.223 -14.327 -10.830 1.00 77.19 170 ARG A CA 1
ATOM 1364 C C . ARG A 1 170 ? -9.741 -15.719 -11.228 1.00 77.19 170 ARG A C 1
ATOM 1366 O O . ARG A 1 170 ? -10.107 -16.220 -12.289 1.00 77.19 170 ARG A O 1
ATOM 1373 N N . THR A 1 171 ? -8.974 -16.375 -10.369 1.00 70.69 171 THR A N 1
ATOM 1374 C CA . THR A 1 171 ? -8.808 -17.826 -10.449 1.00 70.69 171 THR A CA 1
ATOM 1375 C C . THR A 1 171 ? -10.143 -18.464 -10.070 1.00 70.69 171 THR A C 1
ATOM 1377 O O . THR A 1 171 ? -10.640 -18.256 -8.963 1.00 70.69 171 THR A O 1
ATOM 1380 N N . LYS A 1 172 ? -10.768 -19.198 -10.999 1.00 51.38 172 LYS A N 1
ATOM 1381 C CA . LYS A 1 172 ? -11.915 -20.052 -10.663 1.00 51.38 172 LYS A CA 1
ATOM 1382 C C . LYS A 1 172 ? -11.432 -21.073 -9.626 1.00 51.38 172 LYS A C 1
ATOM 1384 O O . LYS A 1 172 ? -10.498 -21.816 -9.921 1.00 51.38 172 LYS A O 1
ATOM 1389 N N . ARG A 1 173 ? -12.010 -21.041 -8.425 1.00 44.75 173 ARG A N 1
ATOM 1390 C CA . ARG A 1 173 ? -11.912 -22.138 -7.457 1.00 44.75 173 ARG A CA 1
ATOM 1391 C C . ARG A 1 173 ? -12.885 -23.240 -7.842 1.00 44.75 173 ARG A C 1
ATOM 1393 O O . ARG A 1 173 ? -13.976 -22.884 -8.343 1.00 44.75 173 ARG A O 1
#

Foldseek 3Di:
DQDFDKDQDPPPSQKIWTDHFQKIWIWGWDDDPPDDIDTHTQDMDRVQCVDPVRPPPPPPQPFDQPPVRDGDRPDPPPVDPPVQGKGWDDWDADPVQQKIWTWIWHDDPDNDIWIKIWIARNRRRHTPDIDIDPPDDPPWDWDWDDDDQKIWIWTDDPPDIDIDIDGHDDDDD

InterPro domains:
  IPR031620 DDB1- and CUL4-associated factor 17 [PF15802] (2-168)
  IPR031620 DDB1- and CUL4-associated factor 17 [PTHR14815] (2-172)

Secondary structure (DSSP, 8-state):
--S-EEEE-TTTTTEEEEEETTEEEEEEEEP-TTS--EEEEEEEEETTTT-TT----------EE-TTS-EE-------S------EEEEEEEEGGGTEEEEEEEEE-SSS-EEEEEEEEETTT--EEEEEEETT--TTSEEEEEEETTEEEEEEEETTEEEEEEEE-PPPP-

Sequence (173 aa):
MNDDVANFHFDNYQRFIHIHGCTYSSYKIRHADGQPHRLEKQYSVDFKQQSPIGYQLEQQDTPVITLSGRVVKRRSTDGGFNDLSSSLHKVELEDEVDLVFAVVTLPAGDDDVSAYLFFLDDKTGTILKTVEIPTWKQGLSNLIDYELDCILHVVQDGATSTCHYYRLTRTKR

Organism: Geodia barretti (NCBI:txid519541)

pLDDT: mean 78.61, std 17.77, range [30.97, 96.69]